Protein AF-A0A1H3CV88-F1 (afdb_monomer_lite)

pLDDT: mean 73.48, std 14.85, range [45.44, 94.38]

Foldseek 3Di:
DDDPPPPDPPPPDPVPDQLLVLLVVLQVLLVVLQVVLCVVCVVPPPPPPDDPLVVVLNVLSNVLSVLSNVLSVCSVVVHPVSVVSPVVSVVSVVVSVVSVVVVVVVVVVVVVVVCVVVVNPPVVVVVCVVVCPPVVVVVVVVVVVVVVVVVVVVVVVPPDDDPDDPDD

Radius of gyration: 23.67 Å; chains: 1; bounding box: 52×29×80 Å

Sequence (168 aa):
MNKPIKEIPSSTGWRSLPLNTLGLLAVLAGIAYPLVTWLIFRNSWDSPDFHWYEWITPIALLLGGAMSWLAAVMLFIRNAAGRDVLELAIAIVPITLAIRLLIVIVVFIGTIARRLLDGSVVDFFKDLEVSSGKLLINIALILVIITLILIRTNAKSKSTPPKENKDD

Structure (mmCIF, N/CA/C/O backbone):
data_AF-A0A1H3CV88-F1
#
_entry.id   AF-A0A1H3CV88-F1
#
loop_
_atom_site.group_PDB
_atom_site.id
_atom_site.type_symbol
_atom_site.label_atom_id
_atom_site.label_alt_id
_atom_site.label_comp_id
_atom_site.label_asym_id
_atom_site.label_entity_id
_atom_site.label_seq_id
_atom_site.pdbx_PDB_ins_code
_atom_site.Cartn_x
_atom_site.Cartn_y
_atom_site.Cartn_z
_atom_site.occupancy
_atom_site.B_iso_or_equiv
_atom_site.auth_seq_id
_atom_site.auth_comp_id
_atom_site.auth_asym_id
_atom_site.auth_atom_id
_atom_site.pdbx_PDB_model_num
ATOM 1 N N . MET A 1 1 ? 7.082 16.481 52.043 1.00 45.78 1 MET A N 1
ATOM 2 C CA . MET A 1 1 ? 5.745 16.758 51.471 1.00 45.78 1 MET A CA 1
ATOM 3 C C . MET A 1 1 ? 5.875 16.656 49.951 1.00 45.78 1 MET A C 1
ATOM 5 O O . MET A 1 1 ? 6.174 17.645 49.294 1.00 45.78 1 MET A O 1
ATOM 9 N N . ASN A 1 2 ? 5.804 15.436 49.405 1.00 52.06 2 ASN A N 1
ATOM 10 C CA . ASN A 1 2 ? 5.993 15.195 47.970 1.00 52.06 2 ASN A CA 1
ATOM 11 C C . ASN A 1 2 ? 4.715 15.575 47.225 1.00 52.06 2 ASN A C 1
ATOM 13 O O . ASN A 1 2 ? 3.657 15.004 47.479 1.00 52.06 2 ASN A O 1
ATOM 17 N N . LYS A 1 3 ? 4.810 16.543 46.311 1.00 52.00 3 LYS A N 1
ATOM 18 C CA . LYS A 1 3 ? 3.728 16.827 45.364 1.00 52.00 3 LYS A CA 1
ATOM 19 C C . LYS A 1 3 ? 3.576 15.614 44.436 1.00 52.00 3 LYS A C 1
ATOM 21 O O . LYS A 1 3 ? 4.598 15.128 43.950 1.00 52.00 3 LYS A O 1
ATOM 26 N N . PRO A 1 4 ? 2.355 15.126 44.162 1.00 55.31 4 PRO A N 1
ATOM 27 C CA . PRO A 1 4 ? 2.170 14.112 43.139 1.00 55.31 4 PRO A CA 1
ATOM 28 C C . PRO A 1 4 ? 2.551 14.724 41.790 1.00 55.31 4 PRO A C 1
ATOM 30 O O . PRO A 1 4 ? 2.010 15.758 41.387 1.00 55.31 4 PRO A O 1
ATOM 33 N N . ILE A 1 5 ? 3.514 14.101 41.113 1.00 57.97 5 ILE A N 1
ATOM 34 C CA . ILE A 1 5 ? 3.819 14.391 39.715 1.00 57.97 5 ILE A CA 1
ATOM 35 C C . ILE A 1 5 ? 2.549 14.033 38.946 1.00 57.97 5 ILE A C 1
ATOM 37 O O . ILE A 1 5 ? 2.188 12.866 38.828 1.00 57.97 5 ILE A O 1
ATOM 41 N N . LYS A 1 6 ? 1.819 15.054 38.493 1.00 50.19 6 LYS A N 1
ATOM 42 C CA . LYS A 1 6 ? 0.721 14.880 37.547 1.00 50.19 6 LYS A CA 1
ATOM 43 C C . LYS A 1 6 ? 1.371 14.412 36.249 1.00 50.19 6 LYS A C 1
ATOM 45 O O . LYS A 1 6 ? 1.935 15.227 35.523 1.00 50.19 6 LYS A O 1
ATOM 50 N N . GLU A 1 7 ? 1.349 13.108 35.995 1.00 48.44 7 GLU A N 1
ATOM 51 C CA . GLU A 1 7 ? 1.643 12.582 34.669 1.00 48.44 7 GLU A CA 1
ATOM 52 C C . GLU A 1 7 ? 0.664 13.249 33.704 1.00 48.44 7 GLU A C 1
ATOM 54 O O . GLU A 1 7 ? -0.550 13.086 33.807 1.00 48.44 7 GLU A O 1
ATOM 59 N N . ILE A 1 8 ? 1.184 14.102 32.828 1.00 50.31 8 ILE A N 1
ATOM 60 C CA . ILE A 1 8 ? 0.421 14.670 31.726 1.00 50.31 8 ILE A CA 1
ATOM 61 C C . ILE A 1 8 ? 0.304 13.521 30.722 1.00 50.31 8 ILE A C 1
ATOM 63 O O . ILE A 1 8 ? 1.339 13.137 30.173 1.00 50.31 8 ILE A O 1
ATOM 67 N N . PRO A 1 9 ? -0.881 12.937 30.459 1.00 50.75 9 PRO A N 1
ATOM 68 C CA . PRO A 1 9 ? -1.001 11.959 29.392 1.00 50.75 9 PRO A CA 1
ATOM 69 C C . PRO A 1 9 ? -0.874 12.708 28.063 1.00 50.75 9 PRO A C 1
ATOM 71 O O . PRO A 1 9 ? -1.863 13.109 27.454 1.00 50.75 9 PRO A O 1
ATOM 74 N N . SER A 1 10 ? 0.354 12.911 27.590 1.00 49.09 10 SER A N 1
ATOM 75 C CA . SER A 1 10 ? 0.649 13.429 26.255 1.00 49.09 10 SER A CA 1
ATOM 76 C C . SER A 1 10 ? 0.437 12.334 25.204 1.00 49.09 10 SER A C 1
ATOM 78 O O . SER A 1 10 ? 1.293 12.057 24.372 1.00 49.09 10 SER A O 1
ATOM 80 N N . SER A 1 11 ? -0.736 11.693 25.204 1.00 53.66 11 SER A N 1
ATOM 81 C CA . SER A 1 11 ? -1.137 10.809 24.103 1.00 53.66 11 SER A CA 1
ATOM 82 C C . SER A 1 11 ? -1.753 11.628 22.960 1.00 53.66 11 SER A C 1
ATOM 84 O O . SER A 1 11 ? -2.884 11.425 22.528 1.00 53.66 11 SER A O 1
ATOM 86 N N . THR A 1 12 ? -1.006 12.607 22.453 1.00 52.59 12 THR A N 1
ATOM 87 C CA . THR A 1 12 ? -1.324 13.273 21.185 1.00 52.59 12 THR A CA 1
ATOM 88 C C . THR A 1 12 ? -0.877 12.359 20.048 1.00 52.59 12 THR A C 1
ATOM 90 O O . THR A 1 12 ? 0.254 12.439 19.576 1.00 52.59 12 THR A O 1
ATOM 93 N N . GLY A 1 13 ? -1.740 11.432 19.638 1.00 67.94 13 GLY A N 1
ATOM 94 C CA . GLY A 1 13 ? -1.474 10.519 18.530 1.00 67.94 13 GLY A CA 1
ATOM 95 C C . GLY A 1 13 ? -2.736 9.774 18.118 1.00 67.94 13 GLY A C 1
ATOM 96 O O . GLY A 1 13 ? -3.639 9.592 18.920 1.00 67.94 13 GLY A O 1
ATOM 97 N N . TRP A 1 14 ? -2.809 9.302 16.875 1.00 74.38 14 TRP A N 1
ATOM 98 C CA . TRP A 1 14 ? -3.989 8.603 16.343 1.00 74.38 14 TRP A CA 1
ATOM 99 C C . TRP A 1 14 ? -4.412 7.374 17.181 1.00 74.38 14 TRP A C 1
ATOM 101 O O . TRP A 1 14 ? -5.579 6.994 17.174 1.00 74.38 14 TRP A O 1
ATOM 111 N N . ARG A 1 15 ? -3.498 6.793 17.974 1.00 75.44 15 ARG A N 1
ATOM 112 C CA . ARG A 1 15 ? -3.780 5.703 18.926 1.00 75.44 15 ARG A CA 1
ATOM 113 C C . ARG A 1 15 ? -4.647 6.106 20.130 1.00 75.44 15 ARG A C 1
ATOM 115 O O . ARG A 1 15 ? -5.210 5.216 20.768 1.00 75.44 15 ARG A O 1
ATOM 122 N N . SER A 1 16 ? -4.757 7.397 20.459 1.00 79.00 16 SER A N 1
ATOM 123 C CA . SER A 1 16 ? -5.639 7.883 21.535 1.00 79.00 16 SER A CA 1
ATOM 124 C C . SER A 1 16 ? -7.085 8.087 21.081 1.00 79.00 16 SER A C 1
ATOM 126 O O . SER A 1 16 ? -7.957 8.348 21.910 1.00 79.00 16 SER A O 1
ATOM 128 N N . LEU A 1 17 ? -7.365 7.911 19.783 1.00 83.38 17 LEU A N 1
ATOM 129 C CA . LEU A 1 17 ? -8.718 8.000 19.255 1.00 83.38 17 LEU A CA 1
ATOM 130 C C . LEU A 1 17 ? -9.626 6.893 19.826 1.00 83.38 17 LEU A C 1
ATOM 132 O O . LEU A 1 17 ? -9.166 5.776 20.108 1.00 83.38 17 LEU A O 1
ATOM 136 N N . PRO A 1 18 ? -10.937 7.168 19.957 1.00 85.19 18 PRO A N 1
ATOM 137 C CA . PRO A 1 18 ? -11.914 6.159 20.341 1.00 85.19 18 PRO A CA 1
ATOM 138 C C . PRO A 1 18 ? -11.877 4.961 19.386 1.00 85.19 18 PRO A C 1
ATOM 140 O O . PRO A 1 18 ? -11.749 5.125 18.171 1.00 85.19 18 PRO A O 1
ATOM 143 N N . LEU A 1 19 ? -12.058 3.749 19.924 1.00 83.12 19 LEU A N 1
ATOM 144 C CA . LEU A 1 19 ? -12.086 2.507 19.135 1.00 83.12 19 LEU A CA 1
ATOM 145 C C . LEU A 1 19 ? -13.117 2.564 17.998 1.00 83.12 19 LEU A C 1
ATOM 147 O O . LEU A 1 19 ? -12.831 2.105 16.900 1.00 83.12 19 LEU A O 1
ATOM 151 N N . ASN A 1 20 ? -14.269 3.197 18.233 1.00 85.31 20 ASN A N 1
ATOM 152 C CA . ASN A 1 20 ? -15.313 3.367 17.221 1.00 85.31 20 ASN A CA 1
ATOM 153 C C . ASN A 1 20 ? -14.843 4.245 16.050 1.00 85.31 20 ASN A C 1
ATOM 155 O O . ASN A 1 20 ? -15.126 3.939 14.896 1.00 85.31 20 ASN A O 1
ATOM 159 N N . THR A 1 21 ? -14.099 5.318 16.335 1.00 87.50 21 THR A N 1
ATOM 160 C CA . THR A 1 21 ? -13.536 6.207 15.309 1.00 87.50 21 THR A CA 1
ATOM 161 C C . THR A 1 21 ? -12.452 5.492 14.508 1.00 87.50 21 THR A C 1
ATOM 163 O O . THR A 1 21 ? -12.444 5.576 13.284 1.00 87.50 21 THR A O 1
ATOM 166 N N . LEU A 1 22 ? -11.573 4.738 15.180 1.00 86.94 22 LEU A N 1
ATOM 167 C CA . LEU A 1 22 ? -10.562 3.906 14.518 1.00 86.94 22 LEU A CA 1
ATOM 168 C C . LEU A 1 22 ? -11.202 2.817 13.649 1.00 86.94 22 LEU A C 1
ATOM 170 O O . LEU A 1 22 ? -10.756 2.599 12.529 1.00 86.94 22 LEU A O 1
ATOM 174 N N . GLY A 1 23 ? -12.267 2.176 14.136 1.00 86.62 23 GLY A N 1
ATOM 175 C CA . GLY A 1 23 ? -13.034 1.189 13.378 1.00 86.62 23 GLY A CA 1
ATOM 176 C C . GLY A 1 23 ? -13.661 1.795 12.124 1.00 86.62 23 GLY A C 1
ATOM 177 O O . GLY A 1 23 ? -13.527 1.230 11.044 1.00 86.62 23 GLY A O 1
ATOM 178 N N . LEU A 1 24 ? -14.262 2.986 12.229 1.00 91.12 24 LEU A N 1
ATOM 179 C CA . LEU A 1 24 ? -14.810 3.701 11.073 1.00 91.12 24 LEU A CA 1
ATOM 180 C C . LEU A 1 24 ? -13.722 4.052 10.047 1.00 91.12 24 LEU A C 1
ATOM 182 O O . LEU A 1 24 ? -13.908 3.825 8.854 1.00 91.12 24 LEU A O 1
ATOM 186 N N . LEU A 1 25 ? -12.574 4.561 10.504 1.00 90.06 25 LEU A N 1
ATOM 187 C CA . LEU A 1 25 ? -11.429 4.851 9.636 1.00 90.06 25 LEU A CA 1
ATOM 188 C C . LEU A 1 25 ? -10.911 3.590 8.938 1.00 90.06 25 LEU A C 1
ATOM 190 O O . LEU A 1 25 ? -10.580 3.648 7.759 1.00 90.06 25 LEU A O 1
ATOM 194 N N . ALA A 1 26 ? -10.886 2.457 9.637 1.00 89.44 26 ALA A N 1
ATOM 195 C CA . ALA A 1 26 ? -10.496 1.170 9.077 1.00 89.44 26 ALA A CA 1
ATOM 196 C C . ALA A 1 26 ? -11.497 0.671 8.015 1.00 89.44 26 ALA A C 1
ATOM 198 O O . ALA A 1 26 ? -11.097 0.176 6.966 1.00 89.44 26 ALA A O 1
ATOM 199 N N . VAL A 1 27 ? -12.805 0.870 8.211 1.00 92.38 27 VAL A N 1
ATOM 200 C CA . VAL A 1 27 ? -13.805 0.565 7.169 1.00 92.38 27 VAL A CA 1
ATOM 201 C C . VAL A 1 27 ? -13.597 1.444 5.937 1.00 92.38 27 VAL A C 1
ATOM 203 O O . VAL A 1 27 ? -13.558 0.934 4.817 1.00 92.38 27 VAL A O 1
ATOM 206 N N . LEU A 1 28 ? -13.435 2.755 6.138 1.00 93.06 28 LEU A N 1
ATOM 207 C CA . LEU A 1 28 ? -13.220 3.709 5.050 1.00 93.06 28 LEU A CA 1
ATOM 208 C C . LEU A 1 28 ? -11.933 3.404 4.282 1.00 93.06 28 LEU A C 1
ATOM 210 O O . LEU A 1 28 ? -11.945 3.389 3.054 1.00 93.06 28 LEU A O 1
ATOM 214 N N . ALA A 1 29 ? -10.843 3.108 4.989 1.00 88.75 29 ALA A N 1
ATOM 215 C CA . ALA A 1 29 ? -9.588 2.695 4.379 1.00 88.75 29 ALA A CA 1
ATOM 216 C C . ALA A 1 29 ? -9.749 1.373 3.613 1.00 88.75 29 ALA A C 1
ATOM 218 O O . ALA A 1 29 ? -9.323 1.284 2.463 1.00 88.75 29 ALA A O 1
ATOM 219 N N . GLY A 1 30 ? -10.441 0.385 4.186 1.00 88.69 30 GLY A N 1
ATOM 220 C CA . GLY A 1 30 ? -10.749 -0.881 3.521 1.00 88.69 30 GLY A CA 1
ATOM 221 C C . GLY A 1 30 ? -11.547 -0.732 2.221 1.00 88.69 30 GLY A C 1
ATOM 222 O O . GLY A 1 30 ? -11.338 -1.512 1.301 1.00 88.69 30 GLY A O 1
ATOM 223 N N . ILE A 1 31 ? -12.395 0.296 2.096 1.00 92.44 31 ILE A N 1
ATOM 224 C CA . ILE A 1 31 ? -13.086 0.644 0.838 1.00 92.44 31 ILE A CA 1
ATOM 225 C C . ILE A 1 31 ? -12.162 1.429 -0.105 1.00 92.44 31 ILE A C 1
ATOM 227 O O . ILE A 1 31 ? -12.147 1.193 -1.315 1.00 92.44 31 ILE A O 1
ATOM 231 N N . ALA A 1 32 ? -11.381 2.363 0.438 1.00 89.94 32 ALA A N 1
ATOM 232 C CA . ALA A 1 32 ? -10.501 3.222 -0.342 1.00 89.94 32 ALA A CA 1
ATOM 233 C C . ALA A 1 32 ? -9.414 2.424 -1.076 1.00 89.94 32 ALA A C 1
ATOM 235 O O . ALA A 1 32 ? -9.153 2.700 -2.241 1.00 89.94 32 ALA A O 1
ATOM 236 N N . TYR A 1 33 ? -8.810 1.417 -0.440 1.00 90.69 33 TYR A N 1
ATOM 237 C CA . TYR A 1 33 ? -7.731 0.619 -1.033 1.00 90.69 33 TYR A CA 1
ATOM 238 C C . TYR A 1 33 ? -8.127 -0.082 -2.350 1.00 90.69 33 TYR A C 1
ATOM 240 O O . TYR A 1 33 ? -7.465 0.163 -3.366 1.00 90.69 33 TYR A O 1
ATOM 248 N N . PRO A 1 34 ? -9.195 -0.906 -2.404 1.00 89.44 34 PRO A N 1
ATOM 249 C CA . PRO A 1 34 ? -9.671 -1.501 -3.651 1.00 89.44 34 PRO A CA 1
ATOM 250 C C . PRO A 1 34 ? -10.095 -0.457 -4.681 1.00 89.44 34 PRO A C 1
ATOM 252 O O . PRO A 1 34 ? -9.795 -0.614 -5.860 1.00 89.44 34 PRO A O 1
ATOM 255 N N . LEU A 1 35 ? -10.749 0.627 -4.251 1.00 89.81 35 LEU A N 1
ATOM 256 C CA . LEU A 1 35 ? -11.229 1.669 -5.158 1.00 89.81 35 LEU A CA 1
ATOM 257 C C . LEU A 1 35 ? -10.070 2.425 -5.823 1.00 89.81 35 LEU A C 1
ATOM 259 O O . LEU A 1 35 ? -10.072 2.620 -7.036 1.00 89.81 35 LEU A O 1
ATOM 263 N N . VAL A 1 36 ? -9.044 2.790 -5.053 1.00 86.31 36 VAL A N 1
ATOM 264 C CA . VAL A 1 36 ? -7.805 3.393 -5.566 1.00 86.31 36 VAL A CA 1
ATOM 265 C C . VAL A 1 36 ? -7.076 2.418 -6.485 1.00 86.31 36 VAL A C 1
ATOM 267 O O . VAL A 1 36 ? -6.636 2.808 -7.564 1.00 86.31 36 VAL A O 1
ATOM 270 N N . THR A 1 37 ? -6.990 1.144 -6.097 1.00 87.50 37 THR A N 1
ATOM 271 C CA . THR A 1 37 ? -6.381 0.099 -6.932 1.00 87.50 37 THR A CA 1
ATOM 272 C C . THR A 1 37 ? -7.093 -0.004 -8.277 1.00 87.50 37 THR A C 1
ATOM 274 O O . THR A 1 37 ? -6.451 0.057 -9.322 1.00 87.50 37 THR A O 1
ATOM 277 N N . TRP A 1 38 ? -8.423 -0.072 -8.266 1.00 87.50 38 TRP A N 1
ATOM 278 C CA . TRP A 1 38 ? -9.231 -0.093 -9.477 1.00 87.50 38 TRP A CA 1
ATOM 279 C C . TRP A 1 38 ? -9.003 1.155 -10.336 1.00 87.50 38 TRP A C 1
ATOM 281 O O . TRP A 1 38 ? -8.711 1.039 -11.520 1.00 87.50 38 TRP A O 1
ATOM 291 N N . LEU A 1 39 ? -9.066 2.358 -9.758 1.00 86.50 39 LEU A N 1
ATOM 292 C CA . LEU A 1 39 ? -8.890 3.606 -10.511 1.00 86.50 39 LEU A CA 1
ATOM 293 C C . LEU A 1 39 ? -7.515 3.720 -11.179 1.00 86.50 39 LEU A C 1
ATOM 295 O O . LEU A 1 39 ? -7.429 4.236 -12.293 1.00 86.50 39 LEU A O 1
ATOM 299 N N . ILE A 1 40 ? -6.458 3.239 -10.519 1.00 81.81 40 ILE A N 1
ATOM 300 C CA . ILE A 1 40 ? -5.091 3.285 -11.053 1.00 81.81 40 ILE A CA 1
ATOM 301 C C . ILE A 1 40 ? -4.894 2.243 -12.159 1.00 81.81 40 ILE A C 1
ATOM 303 O O . ILE A 1 40 ? -4.228 2.537 -13.149 1.00 81.81 40 ILE A O 1
ATOM 307 N N . PHE A 1 41 ? -5.453 1.041 -12.003 1.00 82.00 41 PHE A N 1
ATOM 308 C CA . PHE A 1 41 ? -5.113 -0.101 -12.854 1.00 82.00 41 PHE A CA 1
ATOM 309 C C . PHE A 1 41 ? -6.180 -0.499 -13.881 1.00 82.00 41 PHE A C 1
ATOM 311 O O . PHE A 1 41 ? -5.863 -1.257 -14.795 1.00 82.00 41 PHE A O 1
ATOM 318 N N . ARG A 1 42 ? -7.400 0.055 -13.815 1.00 81.25 42 ARG A N 1
ATOM 319 C CA . ARG A 1 42 ? -8.503 -0.274 -14.743 1.00 81.25 42 ARG A CA 1
ATOM 320 C C . ARG A 1 42 ? -8.152 -0.130 -16.226 1.00 81.25 42 ARG A C 1
ATOM 322 O O . ARG A 1 42 ? -8.728 -0.822 -17.048 1.00 81.25 42 ARG A O 1
ATOM 329 N N . ASN A 1 43 ? -7.230 0.772 -16.564 1.00 78.25 43 ASN A N 1
ATOM 330 C CA . ASN A 1 43 ? -6.825 1.039 -17.947 1.00 78.25 43 ASN A CA 1
ATOM 331 C C . ASN A 1 43 ? -5.577 0.247 -18.369 1.00 78.25 43 ASN A C 1
ATOM 333 O O . ASN A 1 43 ? -5.201 0.296 -19.534 1.00 78.25 43 ASN A O 1
ATOM 337 N N . SER A 1 44 ? -4.903 -0.416 -17.427 1.00 74.12 44 SER A N 1
ATOM 338 C CA . SER A 1 44 ? -3.628 -1.094 -17.673 1.00 74.12 44 SER A CA 1
ATOM 339 C C . SER A 1 44 ? -3.774 -2.609 -17.788 1.00 74.12 44 SER A C 1
ATOM 341 O O . SER A 1 44 ? -2.905 -3.244 -18.371 1.00 74.12 44 SER A O 1
ATOM 343 N N . TRP A 1 45 ? -4.850 -3.196 -17.255 1.00 68.62 45 TRP A N 1
ATOM 344 C CA . TRP A 1 45 ? -5.028 -4.653 -17.210 1.00 68.62 45 TRP A CA 1
ATOM 345 C C . TRP A 1 45 ? -5.181 -5.327 -18.574 1.00 68.62 45 TRP A C 1
ATOM 347 O O . TRP A 1 45 ? -4.733 -6.458 -18.722 1.00 68.62 45 TRP A O 1
ATOM 357 N N . ASP A 1 46 ? -5.736 -4.626 -19.563 1.00 70.56 46 ASP A N 1
ATOM 358 C CA . ASP A 1 46 ? -5.860 -5.135 -20.937 1.00 70.56 46 ASP A CA 1
ATOM 359 C C . ASP A 1 46 ? -4.648 -4.779 -21.812 1.00 70.56 46 ASP A C 1
ATOM 361 O O . ASP A 1 46 ? -4.634 -5.057 -23.012 1.00 70.56 46 ASP A O 1
ATOM 365 N N . SER A 1 47 ? -3.621 -4.141 -21.238 1.00 72.50 47 SER A N 1
ATOM 366 C CA . SER A 1 47 ? -2.437 -3.768 -22.001 1.00 72.50 47 SER A CA 1
ATOM 367 C C . SER A 1 47 ? -1.590 -5.018 -22.275 1.00 72.50 47 SER A C 1
ATOM 369 O O . SER A 1 47 ? -1.176 -5.683 -21.324 1.00 72.50 47 SER A O 1
ATOM 371 N N . PRO A 1 48 ? -1.262 -5.336 -23.541 1.00 69.25 48 PRO A N 1
ATOM 372 C CA . PRO A 1 48 ? -0.394 -6.472 -23.871 1.00 69.25 48 PRO A CA 1
ATOM 373 C C . PRO A 1 48 ? 1.018 -6.338 -23.272 1.00 69.25 48 PRO A C 1
ATOM 375 O O . PRO A 1 48 ? 1.708 -7.336 -23.091 1.00 69.25 48 PRO A O 1
ATOM 378 N N . ASP A 1 49 ? 1.410 -5.118 -22.891 1.00 73.94 49 ASP A N 1
ATOM 379 C CA . ASP A 1 49 ? 2.673 -4.799 -22.220 1.00 73.94 49 ASP A CA 1
ATOM 380 C C . ASP A 1 49 ? 2.595 -4.864 -20.679 1.00 73.94 49 ASP A C 1
ATOM 382 O O . ASP A 1 49 ? 3.444 -4.292 -19.992 1.00 73.94 49 ASP A O 1
ATOM 386 N N . PHE A 1 50 ? 1.574 -5.499 -20.091 1.00 73.94 50 PHE A N 1
ATOM 387 C CA . PHE A 1 50 ? 1.463 -5.590 -18.632 1.00 73.94 50 PHE A CA 1
ATOM 388 C C . PHE A 1 50 ? 2.489 -6.580 -18.063 1.00 73.94 50 PHE A C 1
ATOM 390 O O . PHE A 1 50 ? 2.363 -7.801 -18.182 1.00 73.94 50 PHE A O 1
ATOM 397 N N . HIS A 1 51 ? 3.534 -6.053 -17.427 1.00 80.12 51 HIS A N 1
ATOM 398 C CA . HIS A 1 51 ? 4.624 -6.868 -16.897 1.00 80.12 51 HIS A CA 1
ATOM 399 C C . HIS A 1 51 ? 4.274 -7.491 -15.537 1.00 80.12 51 HIS A C 1
ATOM 401 O O . HIS A 1 51 ? 3.513 -6.937 -14.744 1.00 80.12 51 HIS A O 1
ATOM 407 N N . TRP A 1 52 ? 4.907 -8.622 -15.201 1.00 79.56 52 TRP A N 1
ATOM 408 C CA . TRP A 1 52 ? 4.662 -9.347 -13.943 1.00 79.56 52 TRP A CA 1
ATOM 409 C C . TRP A 1 52 ? 4.853 -8.480 -12.685 1.00 79.56 52 TRP A C 1
ATOM 411 O O . TRP A 1 52 ? 4.129 -8.638 -11.705 1.00 79.56 52 TRP A O 1
ATOM 421 N N . TYR A 1 53 ? 5.806 -7.543 -12.702 1.00 76.94 53 TYR A N 1
ATOM 422 C CA . TYR A 1 53 ? 6.102 -6.681 -11.557 1.00 76.94 53 TYR A CA 1
ATOM 423 C C . TYR A 1 53 ? 5.031 -5.600 -11.337 1.00 76.94 53 TYR A C 1
ATOM 425 O O . TYR A 1 53 ? 4.913 -5.060 -10.235 1.00 76.94 53 TYR A O 1
ATOM 433 N N . GLU A 1 54 ? 4.214 -5.294 -12.348 1.00 79.00 54 GLU A N 1
ATOM 434 C CA . GLU A 1 54 ? 3.123 -4.322 -12.234 1.00 79.00 54 GLU A CA 1
ATOM 435 C C . GLU A 1 54 ? 1.971 -4.857 -11.377 1.00 79.00 54 GLU A C 1
ATOM 437 O O . GLU A 1 54 ? 1.259 -4.062 -10.763 1.00 79.00 54 GLU A O 1
ATOM 442 N N . TRP A 1 55 ? 1.865 -6.186 -11.222 1.00 83.81 55 TRP A N 1
ATOM 443 C CA . TRP A 1 55 ? 0.934 -6.850 -10.301 1.00 83.81 55 TRP A CA 1
ATOM 444 C C . TRP A 1 55 ? 1.280 -6.660 -8.822 1.00 83.81 55 TRP A C 1
ATOM 446 O O . TRP A 1 55 ? 0.404 -6.786 -7.967 1.00 83.81 55 TRP A O 1
ATOM 456 N N . ILE A 1 56 ? 2.521 -6.306 -8.484 1.00 85.19 56 ILE A N 1
ATOM 457 C CA . ILE A 1 56 ? 2.936 -6.224 -7.077 1.00 85.19 56 ILE A CA 1
ATOM 458 C C . ILE A 1 56 ? 2.197 -5.093 -6.349 1.00 85.19 56 ILE A C 1
ATOM 460 O O . ILE A 1 56 ? 1.755 -5.258 -5.214 1.00 85.19 56 ILE A O 1
ATOM 464 N N . THR A 1 57 ? 2.016 -3.949 -7.014 1.00 84.19 57 THR A N 1
ATOM 465 C CA . THR A 1 57 ? 1.298 -2.802 -6.436 1.00 84.19 57 THR A CA 1
ATOM 466 C C . THR A 1 57 ? -0.180 -3.105 -6.146 1.00 84.19 57 THR A C 1
ATOM 468 O O . THR A 1 57 ? -0.593 -2.878 -5.009 1.00 84.19 57 THR A O 1
ATOM 471 N N . PRO A 1 58 ? -1.001 -3.584 -7.106 1.00 86.38 58 PRO A N 1
ATOM 472 C CA . PRO A 1 58 ? -2.408 -3.849 -6.841 1.00 86.38 58 PRO A CA 1
ATOM 473 C C . PRO A 1 58 ? -2.581 -4.946 -5.789 1.00 86.38 58 PRO A C 1
ATOM 475 O O . PRO A 1 58 ? -3.436 -4.806 -4.923 1.00 86.38 58 PRO A O 1
ATOM 478 N N . ILE A 1 59 ? -1.729 -5.979 -5.782 1.00 89.44 59 ILE A N 1
ATOM 479 C CA . ILE A 1 59 ? -1.764 -7.021 -4.745 1.00 89.44 59 ILE A CA 1
ATOM 480 C C . ILE A 1 59 ? -1.471 -6.426 -3.363 1.00 89.44 59 ILE A C 1
ATO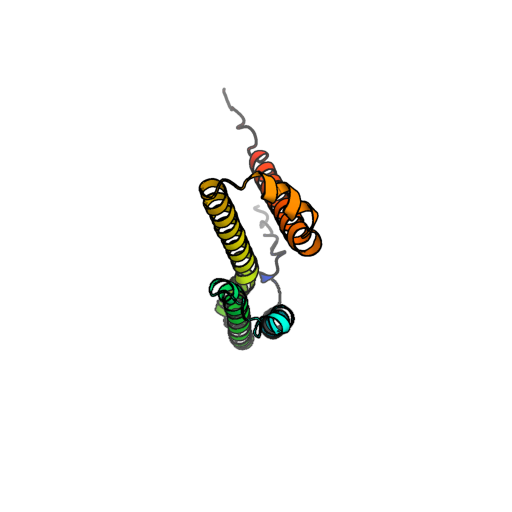M 482 O O . ILE A 1 59 ? -2.216 -6.685 -2.420 1.00 89.44 59 ILE A O 1
ATOM 486 N N . ALA A 1 60 ? -0.428 -5.601 -3.233 1.00 89.25 60 ALA A N 1
ATOM 487 C CA . ALA A 1 60 ? -0.081 -4.972 -1.960 1.00 89.25 60 ALA A CA 1
ATOM 488 C C . ALA A 1 60 ? -1.197 -4.047 -1.450 1.00 89.25 60 ALA A C 1
ATOM 490 O O . ALA A 1 60 ? -1.555 -4.106 -0.275 1.00 89.25 60 ALA A O 1
ATOM 491 N N . LEU A 1 61 ? -1.797 -3.234 -2.325 1.00 88.75 61 LEU A N 1
ATOM 492 C CA . LEU A 1 61 ? -2.911 -2.358 -1.955 1.00 88.75 61 LEU A CA 1
ATOM 493 C C . LEU A 1 61 ? -4.162 -3.149 -1.558 1.00 88.75 61 LEU A C 1
ATOM 495 O O . LEU A 1 61 ? -4.803 -2.808 -0.565 1.00 88.75 61 LEU A O 1
ATOM 499 N N . LEU A 1 62 ? -4.493 -4.224 -2.280 1.00 92.00 62 LEU A N 1
ATOM 500 C CA . LEU A 1 62 ? -5.605 -5.108 -1.923 1.00 92.00 62 LEU A CA 1
ATOM 501 C C . LEU A 1 62 ? -5.368 -5.798 -0.578 1.00 92.00 62 LEU A C 1
ATOM 503 O O . LEU A 1 62 ? -6.292 -5.879 0.231 1.00 92.00 62 LEU A O 1
ATOM 507 N N . LEU A 1 63 ? -4.130 -6.220 -0.300 1.00 93.25 63 LEU A N 1
ATOM 508 C CA . LEU A 1 63 ? -3.743 -6.733 1.011 1.00 93.25 63 LEU A CA 1
ATOM 509 C C . LEU A 1 63 ? -3.973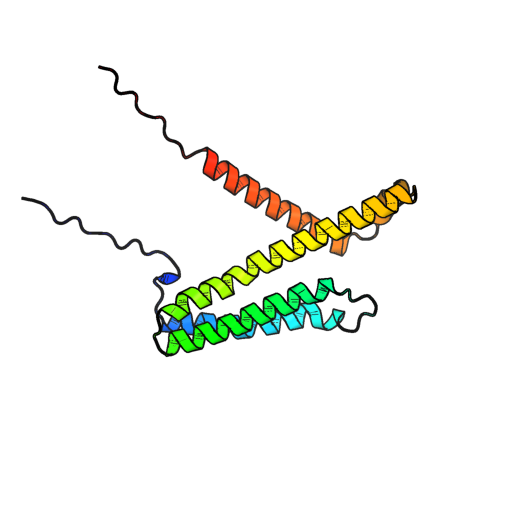 -5.670 2.093 1.00 93.25 63 LEU A C 1
ATOM 511 O O . LEU A 1 63 ? -4.573 -5.969 3.120 1.00 93.25 63 LEU A O 1
ATOM 515 N N . GLY A 1 64 ? -3.597 -4.415 1.833 1.00 91.12 64 GLY A N 1
ATOM 516 C CA . GLY A 1 64 ? -3.866 -3.282 2.725 1.00 91.12 64 GLY A CA 1
ATOM 517 C C . GLY A 1 64 ? -5.348 -3.094 3.018 1.00 91.12 64 GLY A C 1
ATOM 518 O O . GLY A 1 64 ? -5.729 -2.944 4.179 1.00 91.12 64 GLY A O 1
ATOM 519 N N . GLY A 1 65 ? -6.190 -3.194 1.989 1.00 91.81 65 GLY A N 1
ATOM 520 C CA . GLY A 1 65 ? -7.645 -3.160 2.129 1.00 91.81 65 GLY A CA 1
ATOM 521 C C . GLY A 1 65 ? -8.181 -4.294 3.001 1.00 91.81 65 GLY A C 1
ATOM 522 O O . GLY A 1 65 ? -8.915 -4.041 3.957 1.00 91.81 65 GLY A O 1
ATOM 523 N N . ALA A 1 66 ? -7.754 -5.530 2.732 1.00 93.56 66 ALA A N 1
ATOM 524 C CA . ALA A 1 66 ? -8.161 -6.707 3.496 1.00 93.56 66 ALA A CA 1
ATOM 525 C C . ALA A 1 66 ? -7.747 -6.609 4.974 1.00 93.56 66 ALA A C 1
ATOM 527 O O . ALA A 1 66 ? -8.553 -6.874 5.868 1.00 93.56 66 ALA A O 1
ATOM 528 N N . MET A 1 67 ? -6.517 -6.166 5.245 1.00 93.25 67 MET A N 1
ATOM 529 C CA . MET A 1 67 ? -6.036 -5.941 6.609 1.00 93.25 67 MET A CA 1
ATOM 530 C C . MET A 1 67 ? -6.804 -4.820 7.307 1.00 93.25 67 MET A C 1
ATOM 532 O O . MET A 1 67 ? -7.088 -4.920 8.498 1.00 93.25 67 MET A O 1
ATOM 536 N N . SER A 1 68 ? -7.195 -3.777 6.575 1.00 91.94 68 SER A N 1
ATOM 537 C CA . SER A 1 68 ? -8.003 -2.690 7.121 1.00 91.94 68 SER A CA 1
ATOM 538 C C . SER A 1 68 ? -9.412 -3.153 7.507 1.00 91.94 68 SER A C 1
ATOM 540 O O . SER A 1 68 ? -9.887 -2.837 8.596 1.00 91.94 68 SER A O 1
ATOM 542 N N . TRP A 1 69 ? -10.057 -3.997 6.697 1.00 94.38 69 TRP A N 1
ATOM 543 C CA . TRP A 1 69 ? -11.326 -4.623 7.082 1.00 94.38 69 TRP A CA 1
ATOM 544 C C . TRP A 1 69 ? -11.185 -5.574 8.270 1.00 94.38 69 TRP A C 1
ATOM 546 O O . TRP A 1 69 ? -12.019 -5.540 9.176 1.00 94.38 69 TRP A O 1
ATOM 556 N N . LEU A 1 70 ? -10.116 -6.371 8.324 1.00 93.56 70 LEU A N 1
ATOM 557 C CA . LEU A 1 70 ? -9.838 -7.228 9.478 1.00 93.56 70 LEU A CA 1
ATOM 558 C C . LEU A 1 70 ? -9.654 -6.395 10.758 1.00 93.56 70 LEU A C 1
ATOM 560 O O . LEU A 1 70 ? -10.232 -6.714 11.799 1.00 93.56 70 LEU A O 1
ATOM 564 N N . ALA A 1 71 ? -8.910 -5.290 10.666 1.00 90.25 71 ALA A N 1
ATOM 565 C CA . ALA A 1 71 ? -8.745 -4.343 11.759 1.00 90.25 71 ALA A CA 1
ATOM 566 C C . ALA A 1 71 ? -10.085 -3.735 12.191 1.00 90.25 71 ALA A C 1
ATOM 568 O O . ALA A 1 71 ? -10.357 -3.663 13.387 1.00 90.25 71 ALA A O 1
ATOM 569 N N . ALA A 1 72 ? -10.945 -3.350 11.242 1.00 90.25 72 ALA A N 1
ATOM 570 C CA . ALA A 1 72 ? -12.271 -2.821 11.540 1.00 90.25 72 ALA A CA 1
ATOM 571 C C . ALA A 1 72 ? -13.101 -3.811 12.368 1.00 90.25 72 ALA A C 1
ATOM 573 O O . ALA A 1 72 ? -13.608 -3.444 13.428 1.00 90.25 72 ALA A O 1
ATOM 574 N N . VAL A 1 73 ? -13.179 -5.076 11.937 1.00 92.25 73 VAL A N 1
ATOM 575 C CA . VAL A 1 73 ? -13.896 -6.139 12.663 1.00 92.25 73 VAL A CA 1
ATOM 576 C C . VAL A 1 73 ? -13.348 -6.290 14.084 1.00 92.25 73 VAL A C 1
ATOM 578 O O . VAL A 1 73 ? -14.111 -6.275 15.050 1.00 92.25 73 VAL A O 1
ATOM 581 N N . MET A 1 74 ? -12.023 -6.363 14.236 1.00 90.19 74 MET A N 1
ATOM 582 C CA . MET A 1 74 ? -11.385 -6.484 15.550 1.00 90.19 74 MET A CA 1
ATOM 583 C C . MET A 1 74 ? -11.660 -5.275 16.456 1.00 90.19 74 MET A C 1
ATOM 585 O O . MET A 1 74 ? -11.925 -5.451 17.646 1.00 90.19 74 MET A O 1
ATOM 589 N N . LEU A 1 75 ? -11.645 -4.059 15.906 1.00 90.00 75 LEU A N 1
ATOM 590 C CA . LEU A 1 75 ? -11.913 -2.825 16.648 1.00 90.00 75 LEU A CA 1
ATOM 591 C C . LEU A 1 75 ? -13.378 -2.724 17.094 1.00 90.00 75 LEU A C 1
ATOM 593 O O . LEU A 1 75 ? -13.632 -2.292 18.219 1.00 90.00 75 LEU A O 1
ATOM 597 N N . PHE A 1 76 ? -14.333 -3.180 16.275 1.00 90.31 76 PHE A N 1
ATOM 598 C CA . PHE A 1 76 ? -15.750 -3.244 16.658 1.00 90.31 76 PHE A CA 1
ATOM 599 C C . PHE A 1 76 ? -16.021 -4.280 17.756 1.00 90.31 76 PHE A C 1
ATOM 601 O O . PHE A 1 76 ? -16.827 -4.022 18.648 1.00 90.31 76 PHE A O 1
ATOM 608 N N . ILE A 1 77 ? -15.290 -5.399 17.764 1.00 92.69 77 ILE A N 1
ATOM 609 C CA . ILE A 1 77 ? -15.337 -6.406 18.843 1.00 92.69 77 ILE A CA 1
ATOM 610 C C . ILE A 1 77 ? -14.517 -5.949 20.073 1.00 92.69 77 ILE A C 1
ATOM 612 O O . ILE A 1 77 ? -14.380 -6.671 21.056 1.00 92.69 77 ILE A O 1
ATOM 616 N N . ARG A 1 78 ? -13.994 -4.712 20.066 1.00 85.62 78 ARG A N 1
ATOM 617 C CA . ARG A 1 78 ? -13.181 -4.112 21.141 1.00 85.62 78 ARG A CA 1
ATOM 618 C C . ARG A 1 78 ? -11.888 -4.877 21.444 1.00 85.62 78 ARG A C 1
ATOM 620 O O . ARG A 1 78 ? -11.358 -4.786 22.549 1.00 85.62 78 ARG A O 1
ATOM 627 N N . ASN A 1 79 ? -11.346 -5.589 20.459 1.00 87.44 79 ASN A N 1
ATOM 628 C CA . ASN A 1 79 ? -10.062 -6.262 20.583 1.00 87.44 79 ASN A CA 1
ATOM 629 C C . ASN A 1 79 ? -8.911 -5.266 20.349 1.00 87.44 79 ASN A C 1
ATOM 631 O O . ASN A 1 79 ? -8.840 -4.607 19.309 1.00 87.44 79 ASN A O 1
ATOM 635 N N . ALA A 1 80 ? -7.987 -5.179 21.311 1.00 81.12 80 ALA A N 1
ATOM 636 C CA . ALA A 1 80 ? -6.819 -4.302 21.242 1.00 81.12 80 ALA A CA 1
ATOM 637 C C . ALA A 1 80 ? -5.904 -4.616 20.043 1.00 81.12 80 ALA A C 1
ATOM 639 O O . ALA A 1 80 ? -5.338 -3.685 19.469 1.00 81.12 80 ALA A O 1
ATOM 640 N N . ALA A 1 81 ? -5.845 -5.882 19.606 1.00 87.69 81 ALA A N 1
ATOM 641 C CA . ALA A 1 81 ? -5.068 -6.308 18.439 1.00 87.69 81 ALA A CA 1
ATOM 642 C C . ALA A 1 81 ? -5.501 -5.604 17.138 1.00 87.69 81 ALA A C 1
ATOM 644 O O . ALA A 1 81 ? -4.695 -5.433 16.227 1.00 87.69 81 ALA A O 1
ATOM 645 N N . GLY A 1 82 ? -6.747 -5.117 17.058 1.00 84.75 82 GLY A N 1
ATOM 646 C CA . GLY A 1 82 ? -7.227 -4.367 15.896 1.00 84.75 82 GLY A CA 1
ATOM 647 C C . GLY A 1 82 ? -6.442 -3.077 15.632 1.00 84.75 82 GLY A C 1
ATOM 648 O O . GLY A 1 82 ? -6.365 -2.632 14.490 1.00 84.75 82 GLY A O 1
ATOM 649 N N . ARG A 1 83 ? -5.805 -2.493 16.658 1.00 88.12 83 ARG A N 1
ATOM 650 C CA . ARG A 1 83 ? -4.946 -1.307 16.500 1.00 88.12 83 ARG A CA 1
ATOM 651 C C . ARG A 1 83 ? -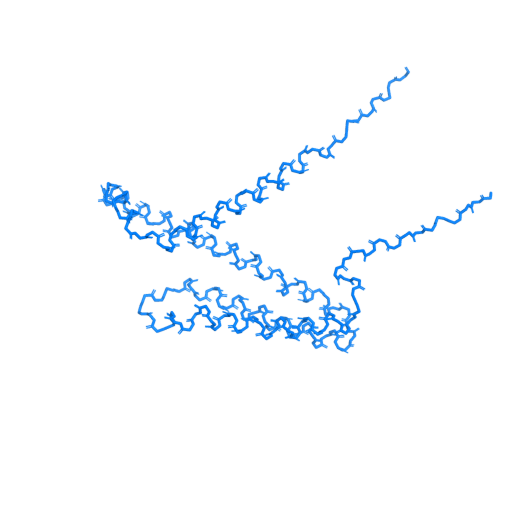3.640 -1.637 15.786 1.00 88.12 83 ARG A C 1
ATOM 653 O O . ARG A 1 83 ? -3.235 -0.883 14.907 1.00 88.12 83 ARG A O 1
ATOM 660 N N . ASP A 1 84 ? -3.025 -2.759 16.138 1.00 89.62 84 ASP A N 1
ATOM 661 C CA . ASP A 1 84 ? -1.761 -3.196 15.5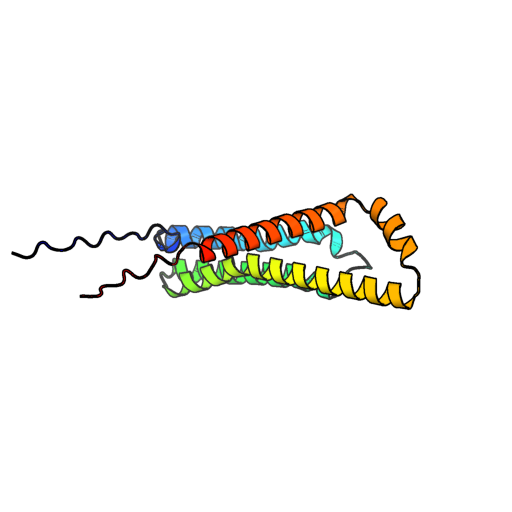41 1.00 89.62 84 ASP A CA 1
ATOM 662 C C . ASP A 1 84 ? -1.983 -3.658 14.093 1.00 89.62 84 ASP A C 1
ATOM 664 O O . ASP A 1 84 ? -1.201 -3.336 13.200 1.00 89.62 84 ASP A O 1
ATOM 668 N N . VAL A 1 85 ? -3.115 -4.319 13.818 1.00 89.75 85 VAL A N 1
ATOM 669 C CA . VAL A 1 85 ? -3.505 -4.678 12.444 1.00 89.75 85 VAL A CA 1
ATOM 670 C C . VAL A 1 85 ? -3.779 -3.428 11.600 1.00 89.75 85 VAL A C 1
ATOM 672 O O . VAL A 1 85 ? -3.357 -3.372 10.444 1.00 89.75 85 VAL A O 1
ATOM 675 N N . LEU A 1 86 ? -4.432 -2.401 12.161 1.00 89.62 86 LEU A N 1
ATOM 676 C CA . LEU A 1 86 ? -4.653 -1.133 11.456 1.00 89.62 86 LEU A CA 1
ATOM 677 C C . LEU A 1 86 ? -3.333 -0.413 11.156 1.00 89.62 86 LEU A C 1
ATOM 679 O O . LEU A 1 86 ? -3.170 0.141 10.072 1.00 89.62 86 LEU A O 1
ATOM 683 N N . GLU A 1 87 ? -2.382 -0.440 12.088 1.00 89.56 87 GLU A N 1
ATOM 684 C CA . GLU A 1 87 ? -1.045 0.110 11.866 1.00 89.56 87 GLU A CA 1
ATOM 685 C C . GLU A 1 87 ? -0.333 -0.594 10.712 1.00 89.56 87 GLU A C 1
ATOM 687 O O . GLU A 1 87 ? 0.231 0.071 9.841 1.00 89.56 87 GLU A O 1
ATOM 692 N N . LEU A 1 88 ? -0.411 -1.927 10.662 1.00 88.62 88 LEU A N 1
ATOM 693 C CA . LEU A 1 88 ? 0.169 -2.698 9.568 1.00 88.62 88 LEU A CA 1
ATOM 694 C C . LEU A 1 88 ? -0.506 -2.367 8.230 1.00 88.62 88 LEU A C 1
ATOM 696 O O . LEU A 1 88 ? 0.173 -2.188 7.219 1.00 88.62 88 LEU A O 1
ATOM 700 N N . ALA A 1 89 ? -1.833 -2.213 8.233 1.00 88.19 89 ALA A N 1
ATOM 701 C CA . ALA A 1 89 ? -2.586 -1.800 7.055 1.00 88.19 89 ALA A CA 1
ATOM 702 C C . ALA A 1 89 ? -2.171 -0.403 6.565 1.00 88.19 89 ALA A C 1
ATOM 704 O O . ALA A 1 89 ? -2.119 -0.167 5.363 1.00 88.19 89 ALA A O 1
ATOM 705 N N . ILE A 1 90 ? -1.838 0.527 7.465 1.00 87.00 90 ILE A N 1
ATOM 706 C CA . ILE A 1 90 ? -1.310 1.852 7.101 1.00 87.00 90 ILE A CA 1
ATOM 707 C C . ILE A 1 90 ? 0.131 1.740 6.581 1.00 87.00 90 ILE A C 1
ATOM 709 O O . ILE A 1 90 ? 0.487 2.406 5.607 1.00 87.00 90 ILE A O 1
ATOM 713 N N . ALA A 1 91 ? 0.952 0.871 7.176 1.00 88.81 91 ALA A N 1
ATOM 714 C CA . ALA A 1 91 ? 2.336 0.633 6.762 1.00 88.81 91 ALA A CA 1
ATOM 715 C C . ALA A 1 91 ? 2.455 0.047 5.342 1.00 88.81 91 ALA A C 1
ATOM 717 O O . ALA A 1 91 ? 3.495 0.193 4.700 1.00 88.81 91 ALA A O 1
ATOM 718 N N . ILE A 1 92 ? 1.386 -0.540 4.801 1.00 87.69 92 ILE A N 1
ATOM 719 C CA . ILE A 1 92 ? 1.352 -1.012 3.413 1.00 87.69 92 ILE A CA 1
ATOM 720 C C . ILE A 1 92 ? 1.542 0.127 2.405 1.00 87.69 92 ILE A C 1
ATOM 722 O O . ILE A 1 92 ? 2.172 -0.099 1.372 1.00 87.69 92 ILE A O 1
ATOM 726 N N . VAL A 1 93 ? 1.101 1.357 2.694 1.00 82.75 93 VAL A N 1
ATOM 727 C CA . VAL A 1 93 ? 1.314 2.504 1.788 1.00 82.75 93 VAL A CA 1
ATOM 728 C C . VAL A 1 93 ? 2.807 2.786 1.561 1.00 82.75 93 VAL A C 1
ATOM 730 O O . VAL A 1 93 ? 3.245 2.734 0.407 1.00 82.75 93 VAL A O 1
ATOM 733 N N . PRO A 1 94 ? 3.628 3.050 2.602 1.00 81.81 94 PRO A N 1
ATOM 734 C CA . PRO A 1 94 ? 5.055 3.280 2.404 1.00 81.81 94 PRO A CA 1
ATOM 735 C C . PRO A 1 94 ? 5.789 2.040 1.881 1.00 81.81 94 PRO A C 1
ATOM 737 O O . PRO A 1 94 ? 6.716 2.199 1.090 1.00 81.81 94 PRO A O 1
ATOM 740 N N . ILE A 1 95 ? 5.369 0.821 2.244 1.00 84.81 95 ILE A N 1
ATOM 741 C CA . ILE A 1 95 ? 5.938 -0.416 1.677 1.00 84.81 95 ILE A CA 1
ATOM 742 C C . ILE A 1 95 ? 5.697 -0.474 0.165 1.00 84.81 95 ILE A C 1
ATOM 744 O O . ILE A 1 95 ? 6.626 -0.713 -0.603 1.00 84.81 95 ILE A O 1
ATOM 748 N N . THR A 1 96 ? 4.472 -0.198 -0.280 1.00 81.56 96 THR A N 1
ATOM 749 C CA . THR A 1 96 ? 4.113 -0.209 -1.704 1.00 81.56 96 THR A CA 1
ATOM 750 C C . THR A 1 96 ? 4.906 0.841 -2.482 1.00 81.56 96 THR A C 1
ATOM 752 O O . THR A 1 96 ? 5.393 0.566 -3.580 1.00 81.56 96 THR A O 1
ATOM 755 N N . LEU A 1 97 ? 5.098 2.030 -1.902 1.00 79.00 97 LEU A N 1
ATOM 756 C CA . LEU A 1 97 ? 5.952 3.072 -2.479 1.00 79.00 97 LEU A CA 1
ATOM 757 C C . LEU A 1 97 ? 7.418 2.631 -2.576 1.00 79.00 97 LEU A C 1
ATOM 759 O O . LEU A 1 97 ? 8.043 2.835 -3.615 1.00 79.00 97 LEU A O 1
ATOM 763 N N . ALA A 1 98 ? 7.956 1.996 -1.532 1.00 77.56 98 ALA A N 1
ATOM 764 C CA . ALA A 1 98 ? 9.324 1.484 -1.530 1.00 77.56 98 ALA A CA 1
ATOM 765 C C . ALA A 1 98 ? 9.529 0.394 -2.594 1.00 77.56 98 ALA A C 1
ATOM 767 O O . ALA A 1 98 ? 10.523 0.420 -3.318 1.00 77.56 98 ALA A O 1
ATOM 768 N N . ILE A 1 99 ? 8.568 -0.521 -2.745 1.00 81.75 99 ILE A N 1
ATOM 769 C CA . ILE A 1 99 ? 8.599 -1.554 -3.785 1.00 81.75 99 ILE A CA 1
ATOM 770 C C . ILE A 1 99 ? 8.563 -0.920 -5.176 1.00 81.75 99 ILE A C 1
ATOM 772 O O . ILE A 1 99 ? 9.371 -1.277 -6.030 1.00 81.75 99 ILE A O 1
ATOM 776 N N . ARG A 1 100 ? 7.666 0.045 -5.416 1.00 77.56 100 ARG A N 1
ATOM 777 C CA . ARG A 1 100 ? 7.622 0.760 -6.700 1.00 77.56 100 ARG A CA 1
ATOM 778 C C . ARG A 1 100 ? 8.943 1.451 -7.010 1.00 77.56 100 ARG A C 1
ATOM 780 O O . ARG A 1 100 ? 9.410 1.368 -8.141 1.00 77.56 100 ARG A O 1
ATOM 787 N N . LEU A 1 101 ? 9.559 2.088 -6.018 1.00 76.25 101 LEU A N 1
ATOM 788 C CA . LEU A 1 101 ? 10.866 2.713 -6.184 1.00 76.25 101 LEU A CA 1
ATOM 789 C C . LEU A 1 101 ? 11.939 1.681 -6.554 1.00 76.25 101 LEU A C 1
ATOM 791 O O . LEU A 1 101 ? 12.717 1.914 -7.475 1.00 76.25 101 LEU A O 1
ATOM 795 N N . LEU A 1 102 ? 11.950 0.524 -5.888 1.00 79.31 102 LEU A N 1
ATOM 796 C CA . LEU A 1 102 ? 12.871 -0.566 -6.204 1.00 79.31 102 LEU A CA 1
ATOM 797 C C . LEU A 1 102 ? 12.683 -1.065 -7.643 1.00 79.31 102 LEU A C 1
ATOM 799 O O . LEU A 1 102 ? 13.668 -1.223 -8.358 1.00 79.31 102 LEU A O 1
ATOM 803 N N . ILE A 1 103 ? 11.436 -1.259 -8.086 1.00 77.94 103 ILE A N 1
ATOM 804 C CA . ILE A 1 103 ? 11.124 -1.657 -9.467 1.00 77.94 103 ILE A CA 1
ATOM 805 C C . ILE A 1 103 ? 11.673 -0.621 -10.451 1.00 77.94 103 ILE A C 1
ATOM 807 O O . ILE A 1 103 ? 12.352 -0.995 -11.404 1.00 77.94 103 ILE A O 1
ATOM 811 N N . VAL A 1 104 ? 11.442 0.673 -10.203 1.00 76.44 104 VAL A N 1
ATOM 812 C CA . VAL A 1 104 ? 11.971 1.753 -11.050 1.00 76.44 104 VAL A CA 1
ATOM 813 C C . VAL A 1 104 ? 13.495 1.687 -11.129 1.00 76.44 104 VAL A C 1
ATOM 815 O O . VAL A 1 104 ? 14.040 1.754 -12.225 1.00 76.44 104 VAL A O 1
ATOM 818 N N . ILE A 1 105 ? 14.184 1.495 -10.002 1.00 77.19 105 ILE A N 1
ATOM 819 C CA . ILE A 1 105 ? 15.648 1.376 -9.965 1.00 77.19 105 ILE A CA 1
ATOM 820 C C . ILE A 1 105 ? 16.122 0.164 -10.779 1.00 77.19 105 ILE A C 1
ATOM 822 O O . ILE A 1 105 ? 17.007 0.303 -11.620 1.00 77.19 105 ILE A O 1
ATOM 826 N N . VAL A 1 106 ? 15.526 -1.014 -10.570 1.00 76.06 106 VAL A N 1
ATOM 827 C CA . VAL A 1 106 ? 15.918 -2.254 -11.260 1.00 76.06 106 VAL A CA 1
ATOM 828 C C . VAL A 1 106 ? 15.683 -2.150 -12.768 1.00 76.06 106 VAL A C 1
ATOM 830 O O . VAL A 1 106 ? 16.566 -2.498 -13.550 1.00 76.06 106 VAL A O 1
ATOM 833 N N . VAL A 1 107 ? 14.527 -1.631 -13.189 1.00 73.69 107 VAL A N 1
ATOM 834 C CA . VAL A 1 107 ? 14.197 -1.443 -14.611 1.00 73.69 107 VAL A CA 1
ATOM 835 C C . VAL A 1 107 ? 15.108 -0.394 -15.247 1.00 73.69 107 VAL A C 1
ATOM 837 O O . VAL A 1 107 ? 15.595 -0.602 -16.358 1.00 73.69 107 VAL A O 1
ATOM 840 N N . PHE A 1 108 ? 15.396 0.703 -14.545 1.00 73.88 108 PHE A N 1
ATOM 841 C CA . PHE A 1 108 ? 16.287 1.754 -15.032 1.00 73.88 108 PHE A CA 1
ATOM 842 C C . PHE A 1 108 ? 17.720 1.245 -15.217 1.00 73.88 108 PHE A C 1
ATOM 844 O O . PHE A 1 108 ? 18.286 1.394 -16.298 1.00 73.88 108 PHE A O 1
ATOM 851 N N . ILE A 1 109 ? 18.277 0.565 -14.209 1.00 74.81 109 ILE A N 1
ATOM 852 C CA . ILE A 1 109 ? 19.613 -0.041 -14.290 1.00 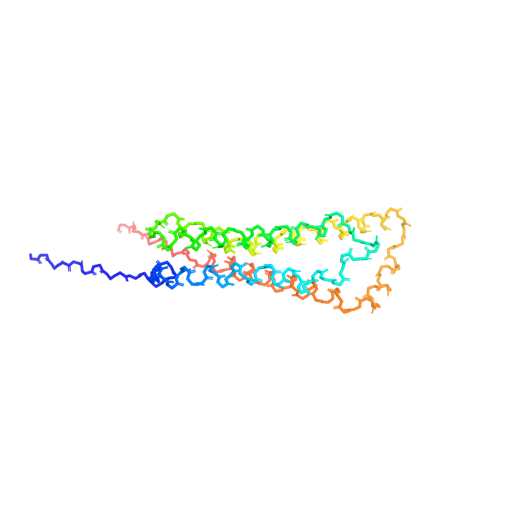74.81 109 ILE A CA 1
ATOM 853 C C . ILE A 1 109 ? 19.651 -1.105 -15.388 1.00 74.81 109 ILE A C 1
ATOM 855 O O . ILE A 1 109 ? 20.586 -1.118 -16.180 1.00 74.81 109 ILE A O 1
ATOM 859 N N . GLY A 1 110 ? 18.633 -1.965 -15.482 1.00 71.81 110 GLY A N 1
ATOM 860 C CA . GLY A 1 110 ? 18.551 -2.985 -16.528 1.00 71.81 110 GLY A CA 1
ATOM 861 C C . GLY A 1 110 ? 18.495 -2.386 -17.935 1.00 71.81 110 GLY A C 1
ATOM 862 O O . GLY A 1 110 ? 19.151 -2.889 -18.846 1.00 71.81 110 GLY A O 1
ATOM 863 N N . THR A 1 111 ? 17.770 -1.279 -18.105 1.00 70.12 111 THR A N 1
ATOM 864 C CA . THR A 1 111 ? 17.682 -0.556 -19.382 1.00 70.12 111 THR A CA 1
ATOM 865 C C . THR A 1 111 ? 19.016 0.090 -19.743 1.00 70.12 111 THR A C 1
ATOM 867 O O . THR A 1 111 ? 19.469 -0.048 -20.876 1.00 70.12 111 THR A O 1
ATOM 870 N N . ILE A 1 112 ? 19.680 0.739 -18.782 1.00 68.94 112 ILE A N 1
ATOM 871 C CA . ILE A 1 112 ? 21.006 1.335 -18.985 1.00 68.94 112 ILE A CA 1
ATOM 872 C C . ILE A 1 112 ? 22.044 0.257 -19.298 1.00 68.94 112 ILE A C 1
ATOM 874 O O . ILE A 1 112 ? 22.804 0.412 -20.245 1.00 68.94 112 ILE A O 1
ATOM 878 N N . ALA A 1 113 ? 22.062 -0.847 -18.550 1.00 68.50 113 ALA A N 1
ATOM 879 C CA . ALA A 1 113 ? 23.012 -1.934 -18.751 1.00 68.50 113 ALA A CA 1
ATOM 880 C C . ALA A 1 113 ? 22.851 -2.580 -20.133 1.00 68.50 113 ALA A C 1
ATOM 882 O O . ALA A 1 113 ? 23.843 -2.757 -20.832 1.00 68.50 113 ALA A O 1
ATOM 883 N N . ARG A 1 114 ? 21.613 -2.869 -20.566 1.00 66.88 114 ARG A N 1
ATOM 884 C CA . ARG A 1 114 ? 21.351 -3.383 -21.923 1.00 66.88 114 ARG A CA 1
ATOM 885 C C . ARG A 1 114 ? 21.797 -2.392 -22.998 1.00 66.88 114 ARG A C 1
ATOM 887 O O . ARG A 1 114 ? 22.498 -2.780 -23.918 1.00 66.88 114 ARG A O 1
ATOM 894 N N . ARG A 1 115 ? 21.481 -1.103 -22.847 1.00 63.59 115 ARG A N 1
ATOM 895 C CA . ARG A 1 115 ? 21.844 -0.075 -23.840 1.00 63.59 115 ARG A CA 1
ATOM 896 C C . ARG A 1 115 ? 23.337 0.270 -23.868 1.00 63.59 115 ARG A C 1
ATOM 898 O O . ARG A 1 115 ? 23.845 0.639 -24.922 1.00 63.59 115 ARG A O 1
ATOM 905 N N . LEU A 1 116 ? 24.048 0.135 -22.746 1.00 65.19 116 LEU A N 1
ATOM 906 C CA . LEU A 1 116 ? 25.511 0.237 -22.690 1.00 65.19 116 LEU A CA 1
ATOM 907 C C . LEU A 1 116 ? 26.181 -0.941 -23.403 1.00 65.19 116 LEU A C 1
ATOM 909 O O . LEU A 1 116 ? 27.188 -0.741 -24.074 1.00 65.19 116 LEU A O 1
ATOM 913 N N . LEU A 1 117 ? 25.611 -2.144 -23.284 1.00 66.38 117 LEU A N 1
ATOM 914 C CA . LEU A 1 117 ? 26.067 -3.320 -24.027 1.00 66.38 117 LEU A CA 1
ATOM 915 C C . LEU A 1 117 ? 25.761 -3.203 -25.531 1.00 66.38 117 LEU A C 1
ATOM 917 O O . LEU A 1 117 ? 26.583 -3.623 -26.338 1.00 66.38 117 LEU A O 1
ATOM 921 N N . ASP A 1 118 ? 24.644 -2.567 -25.899 1.00 64.88 118 ASP A N 1
ATOM 922 C CA . ASP A 1 118 ? 24.248 -2.322 -27.296 1.00 64.88 118 ASP A CA 1
ATOM 923 C C . ASP A 1 118 ? 24.919 -1.077 -27.930 1.00 64.88 118 ASP A C 1
ATOM 925 O O . ASP A 1 118 ? 24.709 -0.787 -29.106 1.00 64.88 118 ASP A O 1
ATOM 929 N N . GLY A 1 119 ? 25.727 -0.312 -27.182 1.00 57.28 119 GLY A N 1
ATOM 930 C CA . GLY A 1 119 ? 26.492 0.839 -27.695 1.00 57.28 119 GLY A CA 1
ATOM 931 C C . GLY A 1 119 ? 25.680 2.104 -28.036 1.00 57.28 119 GLY A C 1
ATOM 932 O O . GLY A 1 119 ? 26.256 3.110 -28.449 1.00 57.28 119 GLY A O 1
ATOM 933 N N . SER A 1 120 ? 24.362 2.107 -27.822 1.00 61.59 120 SER A N 1
ATOM 934 C CA . SER A 1 120 ? 23.433 3.204 -28.160 1.00 61.59 120 SER A CA 1
ATOM 935 C C . SER A 1 120 ? 23.155 4.111 -26.943 1.00 61.59 120 SER A C 1
ATOM 937 O O . SER A 1 120 ? 22.034 4.290 -26.463 1.00 61.59 120 SER A O 1
ATOM 939 N N . VAL A 1 121 ? 24.215 4.701 -26.383 1.00 56.09 121 VAL A N 1
ATOM 940 C CA . VAL A 1 121 ? 24.099 5.630 -25.234 1.00 56.09 121 VAL A CA 1
ATOM 941 C C . VAL A 1 121 ? 23.635 7.026 -25.678 1.00 56.09 121 VAL A C 1
ATOM 943 O O . VAL A 1 121 ? 23.066 7.784 -24.897 1.00 56.09 121 VAL A O 1
ATOM 946 N N . VAL A 1 122 ? 23.855 7.364 -26.951 1.00 55.91 122 VAL A N 1
ATOM 947 C CA . VAL A 1 122 ? 23.542 8.680 -27.532 1.00 55.91 122 VAL A CA 1
ATOM 948 C C . VAL A 1 122 ? 22.042 8.833 -27.818 1.00 55.91 122 VAL A C 1
ATOM 950 O O . VAL A 1 122 ? 21.490 9.912 -27.602 1.00 55.91 122 VAL A O 1
ATOM 953 N N . ASP A 1 123 ? 21.352 7.754 -28.200 1.00 58.34 123 ASP A N 1
ATOM 954 C CA . ASP A 1 123 ? 19.906 7.789 -28.473 1.00 58.34 123 ASP A CA 1
ATOM 955 C C . ASP A 1 123 ? 19.073 7.935 -27.189 1.00 58.34 123 ASP A C 1
ATOM 957 O O . ASP A 1 123 ? 17.960 8.453 -27.219 1.00 58.34 123 ASP A O 1
ATOM 961 N N . PHE A 1 124 ? 19.634 7.575 -26.028 1.00 54.25 124 PHE A N 1
ATOM 962 C CA . PHE A 1 124 ? 18.999 7.743 -24.716 1.00 54.25 124 PHE A CA 1
ATOM 963 C C . PHE A 1 124 ? 18.734 9.211 -24.362 1.00 54.25 124 PHE A C 1
ATOM 965 O O . PHE A 1 124 ? 17.655 9.535 -23.869 1.00 54.25 124 PHE A O 1
ATOM 972 N N . PHE A 1 125 ? 19.684 10.109 -24.641 1.00 55.91 125 PHE A N 1
ATOM 973 C CA . PHE A 1 125 ? 19.502 11.538 -24.372 1.00 55.91 125 PHE A CA 1
ATOM 974 C C . PHE A 1 125 ? 18.513 12.192 -25.343 1.00 55.91 125 PHE A C 1
ATOM 976 O O . PHE A 1 125 ? 17.830 13.133 -24.951 1.00 55.91 125 PHE A O 1
ATOM 983 N N . LYS A 1 126 ? 18.383 11.659 -26.565 1.00 51.66 126 LYS A N 1
ATOM 984 C CA . LYS A 1 126 ? 17.379 12.101 -27.544 1.00 51.66 126 LYS A CA 1
ATOM 985 C C . LYS A 1 126 ? 15.963 11.618 -27.209 1.00 51.66 126 LYS A C 1
ATOM 987 O O . LYS A 1 126 ? 15.027 12.402 -27.298 1.00 51.66 126 LYS A O 1
ATOM 992 N N . ASP A 1 127 ? 15.795 10.366 -26.785 1.00 50.91 127 ASP A N 1
ATOM 993 C CA . ASP A 1 127 ? 14.474 9.808 -26.437 1.00 50.91 127 ASP A CA 1
ATOM 994 C C . ASP A 1 127 ? 13.926 10.332 -25.099 1.00 50.91 127 ASP A C 1
ATOM 996 O O . ASP A 1 127 ? 12.710 10.441 -24.909 1.00 50.91 127 ASP A O 1
ATOM 1000 N N . LEU A 1 128 ? 14.810 10.688 -24.159 1.00 52.47 128 LEU A N 1
ATOM 1001 C CA . LEU A 1 128 ? 14.422 11.288 -22.877 1.00 52.47 128 LEU A CA 1
ATOM 1002 C C . LEU A 1 128 ? 13.720 12.644 -23.036 1.00 52.47 128 LEU A C 1
ATOM 1004 O O . LEU A 1 128 ? 12.902 12.996 -22.188 1.00 52.47 128 LEU A O 1
ATOM 1008 N N . GLU A 1 129 ? 13.999 13.375 -24.116 1.00 50.44 129 GLU A N 1
ATOM 1009 C CA . GLU A 1 129 ? 13.360 14.658 -24.433 1.00 50.44 129 GLU A CA 1
ATOM 1010 C C . GLU A 1 129 ? 11.900 14.484 -24.910 1.00 50.44 129 GLU A C 1
ATOM 1012 O O . GLU A 1 129 ? 11.078 15.393 -24.778 1.00 50.44 129 GLU A O 1
ATOM 1017 N N . VAL A 1 130 ? 11.536 13.290 -25.400 1.00 49.31 130 VAL A N 1
ATOM 1018 C CA . VAL A 1 130 ? 10.252 13.033 -26.080 1.00 49.31 130 VAL A CA 1
ATOM 1019 C C . VAL A 1 130 ? 9.205 12.371 -25.163 1.00 49.31 130 VAL A C 1
ATOM 1021 O O . VAL A 1 130 ? 8.007 12.602 -25.322 1.00 49.31 130 VAL A O 1
ATOM 1024 N N . SER A 1 131 ? 9.607 11.620 -24.128 1.00 49.09 131 SER A N 1
ATOM 1025 C CA . SER A 1 131 ? 8.687 10.915 -23.204 1.00 49.09 131 SER A CA 1
ATOM 1026 C C . SER A 1 131 ? 8.398 11.690 -21.898 1.00 49.09 131 SER A C 1
ATOM 1028 O O . SER A 1 131 ? 8.376 11.133 -20.792 1.00 49.09 131 SER A O 1
ATOM 1030 N N . SER A 1 132 ? 8.156 12.995 -22.008 1.00 55.22 132 SER A N 1
ATOM 1031 C CA . SER A 1 132 ? 8.225 13.940 -20.884 1.00 55.22 132 SER A CA 1
ATOM 1032 C C . SER A 1 132 ? 7.138 13.782 -19.803 1.00 55.22 132 SER A C 1
ATOM 1034 O O . SER A 1 132 ? 7.401 14.050 -18.639 1.00 55.22 132 SER A O 1
ATOM 1036 N N . GLY A 1 133 ? 5.936 13.270 -20.089 1.00 53.66 133 GLY A N 1
ATOM 1037 C CA . GLY A 1 133 ? 4.836 13.299 -19.101 1.00 53.66 133 GLY A CA 1
ATOM 1038 C C . GLY A 1 133 ? 4.976 12.340 -17.904 1.00 53.66 133 GLY A C 1
ATOM 1039 O O . GLY A 1 133 ? 4.788 12.733 -16.754 1.00 53.66 133 GLY A O 1
ATOM 1040 N N . LYS A 1 134 ? 5.299 11.065 -18.154 1.00 52.62 134 LYS A N 1
ATOM 1041 C CA . LYS A 1 134 ? 5.319 10.015 -17.111 1.00 52.62 134 LYS A CA 1
ATOM 1042 C C . LYS A 1 134 ? 6.669 9.917 -16.390 1.00 52.62 134 LYS A C 1
ATOM 1044 O O . LYS A 1 134 ? 6.709 9.603 -15.202 1.00 52.62 134 LYS A O 1
ATOM 1049 N N . LEU A 1 135 ? 7.761 10.236 -17.088 1.00 54.38 135 LEU A N 1
ATOM 1050 C CA . LEU A 1 135 ? 9.107 10.286 -16.513 1.00 54.38 135 LEU A CA 1
ATOM 1051 C C . LEU A 1 135 ? 9.286 11.490 -15.586 1.00 54.38 135 LEU A C 1
ATOM 1053 O O . LEU A 1 135 ? 9.831 11.315 -14.500 1.00 54.38 135 LEU A O 1
ATOM 1057 N N . LEU A 1 136 ? 8.755 12.670 -15.938 1.00 57.09 136 LEU A N 1
ATOM 1058 C CA . LEU A 1 136 ? 8.805 13.845 -15.058 1.00 57.09 136 LEU A CA 1
ATOM 1059 C C . LEU A 1 136 ? 8.083 13.601 -13.733 1.00 57.09 136 LEU A C 1
ATOM 1061 O O . LEU A 1 136 ? 8.587 14.010 -12.694 1.00 57.09 136 LEU A O 1
ATOM 1065 N N . ILE A 1 137 ? 6.950 12.892 -13.746 1.00 56.97 137 ILE A N 1
ATOM 1066 C CA . ILE A 1 137 ? 6.219 12.547 -12.518 1.00 56.97 137 ILE A CA 1
ATOM 1067 C C . ILE A 1 137 ? 7.064 11.630 -11.629 1.00 56.97 137 ILE A C 1
ATOM 1069 O O . ILE A 1 137 ? 7.191 11.893 -10.435 1.00 56.97 137 ILE A O 1
ATOM 1073 N N . ASN A 1 138 ? 7.691 10.595 -12.195 1.00 53.25 138 ASN A N 1
ATOM 1074 C CA . ASN A 1 138 ? 8.550 9.696 -11.423 1.00 53.25 138 ASN A CA 1
ATOM 1075 C C . ASN A 1 138 ? 9.822 10.397 -10.917 1.00 53.25 138 ASN A C 1
ATOM 1077 O O . ASN A 1 138 ? 10.203 10.192 -9.769 1.00 53.25 138 ASN A O 1
ATOM 1081 N N . ILE A 1 139 ? 10.447 11.262 -11.721 1.00 65.44 139 ILE A N 1
ATOM 1082 C CA . ILE A 1 139 ? 11.629 12.045 -11.325 1.00 65.44 139 ILE A CA 1
ATOM 1083 C C . ILE A 1 139 ? 11.273 13.060 -10.234 1.00 65.44 139 ILE A C 1
ATOM 1085 O O . ILE A 1 139 ? 11.985 13.161 -9.235 1.00 65.44 139 ILE A O 1
ATOM 1089 N N . ALA A 1 140 ? 10.151 13.770 -10.372 1.00 65.19 140 ALA A N 1
ATOM 1090 C CA . ALA A 1 140 ? 9.653 14.681 -9.347 1.00 65.19 140 ALA A CA 1
ATOM 1091 C C . ALA A 1 140 ? 9.366 13.933 -8.036 1.00 65.19 140 ALA A C 1
ATOM 1093 O O . ALA A 1 140 ? 9.729 14.408 -6.962 1.00 65.19 140 ALA A O 1
ATOM 1094 N N . LEU A 1 141 ? 8.796 12.725 -8.116 1.00 63.84 141 LEU A N 1
ATOM 1095 C CA . LEU A 1 141 ? 8.550 11.876 -6.950 1.00 63.84 141 LEU A CA 1
ATOM 1096 C C . LEU A 1 141 ? 9.862 11.437 -6.275 1.00 63.84 141 LEU A C 1
ATOM 1098 O O . LEU A 1 141 ? 9.975 11.501 -5.051 1.00 63.84 141 LEU A O 1
ATOM 1102 N N . ILE A 1 142 ? 10.868 11.046 -7.065 1.00 66.75 142 ILE A N 1
ATOM 1103 C CA . ILE A 1 142 ? 12.216 10.700 -6.585 1.00 66.75 142 ILE A CA 1
ATOM 1104 C C . ILE A 1 142 ? 12.851 11.900 -5.871 1.00 66.75 142 ILE A C 1
ATOM 1106 O O . ILE A 1 142 ? 13.367 11.747 -4.765 1.00 66.75 142 ILE A O 1
ATOM 1110 N N . LEU A 1 143 ? 12.757 13.102 -6.446 1.00 73.12 143 LEU A N 1
ATOM 1111 C CA . LEU A 1 143 ? 13.266 14.336 -5.840 1.00 73.12 143 LEU A CA 1
ATOM 1112 C C . LEU A 1 143 ? 12.588 14.649 -4.504 1.00 73.12 143 LEU A C 1
ATOM 1114 O O . LEU A 1 143 ? 13.271 14.975 -3.532 1.00 73.12 143 LEU A O 1
ATOM 1118 N N . VAL A 1 144 ? 11.264 14.502 -4.418 1.00 75.75 144 VAL A N 1
ATOM 1119 C CA . VAL A 1 144 ? 10.512 14.719 -3.171 1.00 75.75 144 VAL A CA 1
ATOM 1120 C C . VAL A 1 144 ? 10.942 13.726 -2.090 1.00 75.75 144 VAL A C 1
ATOM 1122 O O . VAL A 1 144 ? 11.172 14.121 -0.947 1.00 75.75 144 VAL A O 1
ATOM 1125 N N . ILE A 1 145 ? 11.112 12.450 -2.445 1.00 67.25 145 ILE A N 1
ATOM 1126 C CA . ILE A 1 145 ? 11.538 11.403 -1.509 1.00 67.25 145 ILE A CA 1
ATOM 1127 C C . ILE A 1 145 ? 12.978 11.639 -1.034 1.00 67.25 145 ILE A C 1
ATOM 1129 O O . ILE A 1 145 ? 13.232 11.576 0.169 1.00 67.25 145 ILE A O 1
ATOM 1133 N N . ILE A 1 146 ? 13.909 11.968 -1.935 1.00 73.19 146 ILE A N 1
ATOM 1134 C CA . ILE A 1 146 ? 15.297 12.303 -1.573 1.00 73.19 146 ILE A CA 1
ATOM 1135 C C . ILE A 1 146 ? 15.321 13.513 -0.636 1.00 73.19 146 ILE A C 1
ATOM 1137 O O . ILE A 1 146 ? 16.001 13.484 0.389 1.00 73.19 146 ILE A O 1
ATOM 1141 N N . THR A 1 147 ? 14.529 14.545 -0.935 1.00 71.06 147 THR A N 1
ATOM 1142 C CA . THR A 1 147 ? 14.424 15.743 -0.094 1.00 71.06 147 THR A CA 1
ATOM 1143 C C . THR A 1 147 ? 13.895 15.396 1.300 1.00 71.06 147 THR A C 1
ATOM 1145 O O . THR A 1 147 ? 14.472 15.814 2.302 1.00 71.06 147 THR A O 1
ATOM 1148 N N . LEU A 1 148 ? 12.852 14.565 1.394 1.00 73.88 148 LEU A N 1
ATOM 1149 C CA . LEU A 1 148 ? 12.308 14.084 2.670 1.00 73.88 148 LEU A CA 1
ATOM 1150 C C . LEU A 1 148 ? 13.321 13.264 3.478 1.00 73.88 148 LEU A C 1
ATOM 1152 O O . LEU A 1 148 ? 13.425 13.443 4.693 1.00 73.88 148 LEU A O 1
ATOM 1156 N N . ILE A 1 149 ? 14.081 12.384 2.820 1.00 76.06 149 ILE A N 1
ATOM 1157 C CA . ILE A 1 149 ? 15.130 11.587 3.465 1.00 76.06 149 ILE A CA 1
ATOM 1158 C C . ILE A 1 149 ? 16.234 12.508 3.990 1.00 76.06 149 ILE A C 1
ATOM 1160 O O . ILE A 1 149 ? 16.579 12.398 5.163 1.00 76.06 149 ILE A O 1
ATOM 1164 N N . LEU A 1 150 ? 16.719 13.453 3.175 1.00 70.50 150 LEU A N 1
ATOM 1165 C CA . LEU A 1 150 ? 17.758 14.414 3.561 1.00 70.50 150 LEU A CA 1
ATOM 1166 C C . LEU A 1 150 ? 17.329 15.304 4.732 1.00 70.50 150 LEU A C 1
ATOM 1168 O O . LEU A 1 150 ? 18.112 15.538 5.654 1.00 70.50 150 LEU A O 1
ATOM 1172 N N . ILE A 1 151 ? 16.078 15.776 4.738 1.00 73.44 151 ILE A N 1
ATOM 1173 C CA . ILE A 1 151 ? 15.519 16.540 5.863 1.00 73.44 151 ILE A CA 1
ATOM 1174 C C . ILE A 1 151 ? 15.506 15.676 7.128 1.00 73.44 151 ILE A C 1
ATOM 1176 O O . ILE A 1 151 ? 15.941 16.123 8.190 1.00 73.44 151 ILE A O 1
ATOM 1180 N N . ARG A 1 152 ? 15.057 14.419 7.026 1.00 70.06 152 ARG A N 1
ATOM 1181 C CA . ARG A 1 152 ? 14.974 13.503 8.171 1.00 70.06 152 ARG A CA 1
ATOM 1182 C C . ARG A 1 152 ? 16.352 13.123 8.715 1.00 70.06 152 ARG A C 1
ATOM 1184 O O . ARG A 1 152 ? 16.514 13.030 9.932 1.00 70.06 152 ARG A O 1
ATOM 1191 N N . THR A 1 153 ? 17.346 12.917 7.853 1.00 65.31 153 THR A N 1
ATOM 1192 C CA . THR A 1 153 ? 18.722 12.607 8.271 1.00 65.31 153 THR A CA 1
ATOM 1193 C C . THR A 1 153 ? 19.405 13.822 8.892 1.00 65.31 153 THR A C 1
ATOM 1195 O O . THR A 1 153 ? 20.046 13.682 9.932 1.00 65.31 153 THR A O 1
ATOM 1198 N N . ASN A 1 154 ? 19.194 15.024 8.343 1.00 60.19 154 ASN A N 1
ATOM 1199 C CA . ASN A 1 154 ? 19.714 16.265 8.928 1.00 60.19 154 ASN A CA 1
ATOM 1200 C C . ASN A 1 154 ? 19.060 16.602 10.276 1.00 60.19 154 ASN A C 1
ATOM 1202 O O . ASN A 1 154 ? 19.739 17.076 11.185 1.00 60.19 154 ASN A O 1
ATOM 1206 N N . ALA A 1 155 ? 17.770 16.303 10.452 1.00 57.50 155 ALA A N 1
ATOM 1207 C CA . ALA A 1 155 ? 17.088 16.472 11.735 1.00 57.50 155 ALA A CA 1
ATOM 1208 C C . ALA A 1 155 ? 17.668 15.557 12.831 1.00 57.50 155 ALA A C 1
ATOM 1210 O O . ALA A 1 155 ? 17.754 15.959 13.989 1.00 57.50 155 ALA A O 1
ATOM 1211 N N . LYS A 1 156 ? 18.119 14.349 12.467 1.00 50.84 156 LYS A N 1
ATOM 1212 C CA . LYS A 1 156 ? 18.716 13.379 13.400 1.00 50.84 156 LYS A CA 1
ATOM 1213 C C . LYS A 1 156 ? 20.162 13.718 13.790 1.00 50.84 156 LYS A C 1
ATOM 1215 O O . LYS A 1 156 ? 20.619 13.300 14.846 1.00 50.84 156 LYS A O 1
ATOM 1220 N N . SER A 1 157 ? 20.872 14.477 12.954 1.00 51.09 157 SER A N 1
ATOM 1221 C CA . SER A 1 157 ? 22.261 14.893 13.197 1.00 51.09 157 SER A CA 1
ATOM 1222 C C . SER A 1 157 ? 22.393 16.009 14.244 1.00 51.09 157 SER A C 1
ATOM 1224 O O . SER A 1 157 ? 23.444 16.118 14.871 1.00 51.09 157 SER A O 1
ATOM 1226 N N . LYS A 1 158 ? 21.354 16.828 14.459 1.00 53.03 158 LYS A N 1
ATOM 1227 C CA . LYS A 1 158 ? 21.420 18.008 15.344 1.00 53.03 158 LYS A CA 1
ATOM 1228 C C . LYS A 1 158 ? 21.023 17.761 16.805 1.00 53.03 158 LYS A C 1
ATOM 1230 O O . LYS A 1 158 ? 21.090 18.693 17.597 1.00 53.03 158 LYS A O 1
ATOM 1235 N N . SER A 1 159 ? 20.614 16.551 17.188 1.00 48.59 159 SER A N 1
ATOM 1236 C CA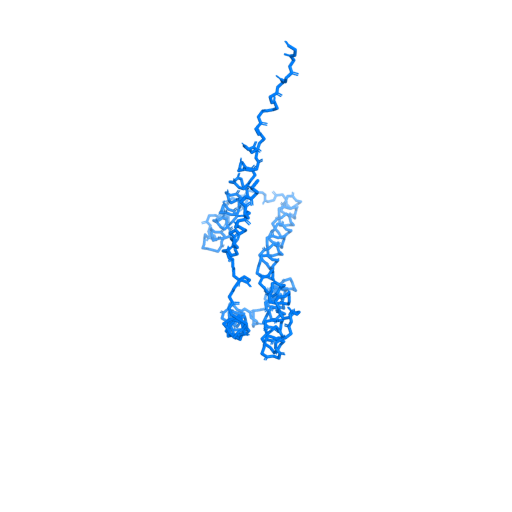 . SER A 1 159 ? 20.041 16.288 18.519 1.00 48.59 159 SER A CA 1
ATOM 1237 C C . SER A 1 159 ? 20.994 15.634 19.529 1.00 48.59 159 SER A C 1
ATOM 1239 O O . SER A 1 159 ? 20.521 14.996 20.467 1.00 48.59 159 SER A O 1
ATOM 1241 N N . THR A 1 160 ? 22.312 15.774 19.372 1.00 45.44 160 THR A N 1
ATOM 1242 C CA . THR A 1 160 ? 23.268 15.409 20.432 1.00 45.44 160 THR A CA 1
ATOM 1243 C C . THR A 1 160 ? 23.643 16.679 21.201 1.00 45.44 160 THR A C 1
ATOM 1245 O O . THR A 1 160 ? 24.481 17.436 20.709 1.00 45.44 160 THR A O 1
ATOM 1248 N N . PRO A 1 161 ? 23.034 16.978 22.366 1.00 51.59 161 PRO A N 1
ATOM 1249 C CA . PRO A 1 161 ? 23.523 18.063 23.205 1.00 51.59 161 PRO A CA 1
ATOM 1250 C C . PRO A 1 161 ? 24.938 17.722 23.710 1.00 51.59 161 PRO A C 1
ATOM 1252 O O . PRO A 1 161 ? 25.225 16.547 23.970 1.00 51.59 161 PRO A O 1
ATOM 1255 N N . PRO A 1 162 ? 25.837 18.715 23.820 1.00 50.72 162 PRO A N 1
ATOM 1256 C CA . PRO A 1 162 ? 27.194 18.483 24.287 1.00 50.72 162 PRO A CA 1
ATOM 1257 C C . PRO A 1 162 ? 27.151 17.947 25.719 1.00 50.72 162 PRO A C 1
ATOM 1259 O O . PRO A 1 162 ? 26.423 18.466 26.565 1.00 50.72 162 PRO A O 1
ATOM 1262 N N . LYS A 1 163 ? 27.917 16.880 25.974 1.00 53.31 163 LYS A N 1
ATOM 1263 C CA . LYS A 1 163 ? 28.167 16.395 27.330 1.00 53.31 163 LYS A CA 1
ATOM 1264 C C . LYS A 1 163 ? 28.835 17.530 28.103 1.00 53.31 163 LYS A C 1
ATOM 1266 O O . LYS A 1 163 ? 29.935 17.946 27.754 1.00 53.31 163 LYS A O 1
ATOM 1271 N N . GLU A 1 164 ? 28.137 18.038 29.109 1.00 52.03 164 GLU A N 1
ATOM 1272 C CA . GLU A 1 164 ? 28.693 18.901 30.143 1.00 52.03 164 GLU A CA 1
ATOM 1273 C C . GLU A 1 164 ? 29.805 18.108 30.843 1.00 52.03 164 GLU A C 1
ATOM 1275 O O . GLU A 1 164 ? 29.529 17.163 31.585 1.00 52.03 164 GLU A O 1
ATOM 1280 N N . ASN A 1 165 ? 31.064 18.427 30.526 1.00 53.78 165 ASN A N 1
ATOM 1281 C CA . ASN A 1 165 ? 32.206 17.952 31.297 1.00 53.78 165 ASN A CA 1
ATOM 1282 C C . ASN A 1 165 ? 32.103 18.613 32.672 1.00 53.78 165 ASN A C 1
ATOM 1284 O O . ASN A 1 165 ? 32.288 19.822 32.801 1.00 53.78 165 ASN A O 1
ATOM 1288 N N . LYS A 1 166 ? 31.762 17.816 33.683 1.00 53.66 166 LYS A N 1
ATOM 1289 C CA . LYS A 1 166 ? 32.055 18.147 35.071 1.00 53.66 166 LYS A CA 1
ATOM 1290 C C . LYS A 1 166 ? 33.451 17.621 35.353 1.00 53.66 166 LYS A C 1
ATOM 1292 O O . LYS A 1 166 ? 33.589 16.444 35.664 1.00 53.66 166 LYS A O 1
ATOM 1297 N N . ASP A 1 167 ? 34.430 18.498 35.191 1.00 58.59 167 ASP A N 1
ATOM 1298 C CA . ASP A 1 167 ? 35.742 18.348 35.805 1.00 58.59 167 ASP A CA 1
ATOM 1299 C C . ASP A 1 167 ? 35.801 19.370 36.954 1.00 58.59 167 ASP A C 1
ATOM 1301 O O . ASP A 1 167 ? 35.629 20.566 36.714 1.00 58.59 167 ASP A O 1
ATOM 1305 N N . ASP A 1 168 ? 35.892 18.821 38.169 1.00 49.22 168 ASP A N 1
ATOM 1306 C CA . ASP A 1 168 ? 36.475 19.317 39.433 1.00 49.22 168 ASP A CA 1
ATOM 1307 C C . ASP A 1 168 ? 36.467 20.820 39.785 1.00 49.22 168 ASP A C 1
ATOM 1309 O O . ASP A 1 168 ? 37.170 21.633 39.141 1.00 49.22 168 ASP A O 1
#

Secondary structure (DSSP, 8-state):
-PPP--------SGGGS-HHHHHHHHHHHHHHHHHHHHHHHTTTTT-TT--GGGGHHHHHHHHHHHHHHHHHHHHHTT-THHHHHHHHHHHHHHHHHHHHHHHHHHHHHHHHHHHHHTT-HHHHHHHTTT-HHHHHHHHHHHHHHHHHHHHHHHHHHT----------